Protein AF-A0A182X6Z0-F1 (afdb_monomer)

Radius of gyration: 34.06 Å; Cα contacts (8 Å, |Δi|>4): 76; chains: 1; bounding box: 66×94×78 Å

Nearest PDB structures (foldseek):
  7o9k-assembly1_4  TM=9.906E-01  e=2.496E-05  Homo sapiens
  5aj4-assembly1_B9  TM=9.992E-01  e=4.215E-05  Sus scrofa
  6ydw-assembly1_B9  TM=9.972E-01  e=5.131E-05  Sus scrofa
  7nhk-assembly1_8  TM=9.675E-01  e=8.582E-04  Enterococcus faecalis
  7unw-assembly1_8  TM=9.557E-01  e=9.163E-04  Pseudomonas aeruginosa PAO1

Sequence (136 aa):
MWGAMFTRLRSACTATTVSLARSSELVARLGPTSHFHSLTHPAKPSPLTNQCSRQALVSPGQLLPTPLPPLLNLMSGFKVKGRLKRRCKDCYFVMRQERLYVICKTHPRHKQMSMKKHDHNTWILTDATQGKARAW

Solvent-accessible surface area (backbone atoms only — not comparable to full-atom values): 10157 Å² total; per-residue (Å²): 1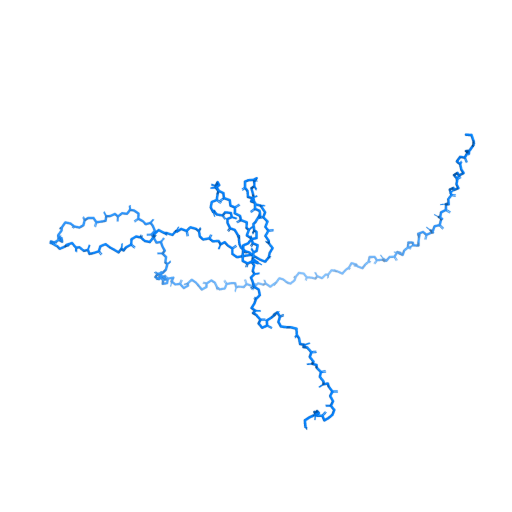42,83,83,87,84,82,81,85,83,84,82,87,79,84,83,82,82,80,86,77,80,90,80,87,77,88,77,78,88,77,77,81,83,74,79,76,78,79,78,80,67,83,77,72,83,63,96,77,68,84,74,87,66,97,67,88,79,81,69,94,81,70,94,61,89,73,82,75,75,82,84,77,79,82,70,76,64,67,46,75,32,84,75,84,75,71,90,50,89,75,35,44,82,46,77,52,94,94,38,49,31,34,48,33,86,91,46,54,87,60,23,29,31,47,62,78,79,57,70,80,81,68,62,73,82,86,77,82,87,89,56,100,63,71,98,120

Secondary structure (DSSP, 8-state):
-------------------PPP------------------------TT-----------TT--S---PPP-------PEEESS----STT-EEEEETTEEEEE-SS-GGG-EEEPPPPGGGG---------SS---

Mean predicted aligned error: 20.81 Å

Organism: Anopheles quadriannulatus (NCBI:txid34691)

pLDDT: mean 72.74, std 19.12, range [42.06, 98.5]

Structure (mmCIF, N/CA/C/O backbone):
data_AF-A0A182X6Z0-F1
#
_entry.id   AF-A0A182X6Z0-F1
#
loop_
_atom_site.group_PDB
_atom_site.id
_atom_site.type_symbol
_atom_site.label_atom_id
_atom_site.label_alt_id
_atom_site.label_comp_id
_atom_site.label_asym_id
_atom_site.label_entity_id
_atom_site.label_seq_id
_atom_site.pdbx_PDB_ins_code
_atom_site.Cartn_x
_atom_site.Cartn_y
_atom_site.Cartn_z
_atom_site.occupancy
_atom_site.B_iso_or_equiv
_atom_site.auth_seq_id
_atom_site.au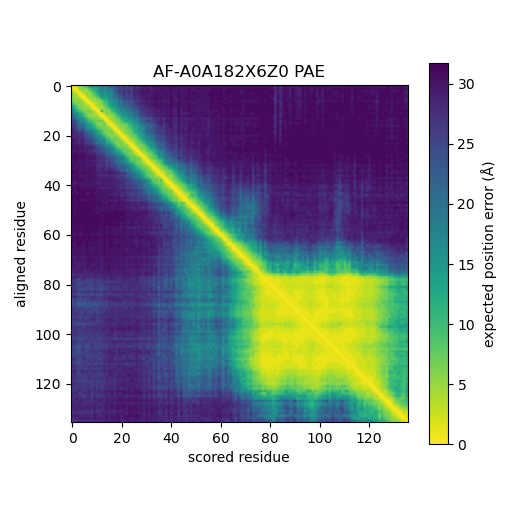th_comp_id
_atom_site.auth_asym_id
_atom_site.auth_atom_id
_atom_site.pdbx_PDB_model_num
ATOM 1 N N . MET A 1 1 ? -24.666 -49.988 -12.888 1.00 45.47 1 MET A N 1
ATOM 2 C CA . MET A 1 1 ? -24.238 -51.364 -13.224 1.00 45.47 1 MET A CA 1
ATOM 3 C C . MET A 1 1 ? -23.357 -51.237 -14.465 1.00 45.47 1 MET A C 1
ATOM 5 O O . MET A 1 1 ? -23.903 -50.816 -15.462 1.00 45.47 1 MET A O 1
ATOM 9 N N . TRP A 1 2 ? -22.035 -51.384 -14.524 1.00 45.16 2 TRP A N 1
ATOM 10 C CA . TRP A 1 2 ? -20.944 -51.936 -13.709 1.00 45.16 2 TRP A CA 1
ATOM 11 C C . TRP A 1 2 ? -19.753 -50.949 -13.836 1.00 45.16 2 TRP A C 1
ATOM 13 O O . TRP A 1 2 ? -19.669 -50.227 -14.819 1.00 45.16 2 TRP A O 1
ATOM 23 N N . GLY A 1 3 ? -18.899 -50.729 -12.842 1.00 42.06 3 GLY A N 1
ATOM 24 C CA . GLY A 1 3 ? -17.814 -51.637 -12.469 1.00 42.06 3 GLY A CA 1
ATOM 25 C C . GLY A 1 3 ? -16.487 -50.878 -12.605 1.00 42.06 3 GLY A C 1
ATOM 26 O O . GLY A 1 3 ? -15.949 -50.748 -13.698 1.00 42.06 3 GLY A O 1
ATOM 27 N N . ALA A 1 4 ? -16.010 -50.313 -11.494 1.00 53.06 4 ALA A N 1
ATOM 28 C CA . ALA A 1 4 ? -14.754 -49.579 -11.406 1.00 53.06 4 ALA A CA 1
ATOM 29 C C . ALA A 1 4 ? -13.559 -50.515 -11.651 1.00 53.06 4 ALA A C 1
ATOM 31 O O . ALA A 1 4 ? -13.319 -51.439 -10.875 1.00 53.06 4 ALA A O 1
ATOM 32 N N . MET A 1 5 ? -12.797 -50.255 -12.711 1.00 55.59 5 MET A N 1
ATOM 33 C CA . MET A 1 5 ? -11.521 -50.917 -12.970 1.00 55.59 5 MET A CA 1
ATOM 34 C C . MET A 1 5 ? -10.413 -50.121 -12.278 1.00 55.59 5 MET A C 1
ATOM 36 O O . MET A 1 5 ? -9.904 -49.129 -12.792 1.00 55.59 5 MET A O 1
ATOM 40 N N . PHE A 1 6 ? -10.081 -50.547 -11.060 1.00 51.16 6 PHE A N 1
ATOM 41 C CA . PHE A 1 6 ? -8.873 -50.139 -10.355 1.00 51.16 6 PHE A CA 1
ATOM 42 C C . PHE A 1 6 ? -7.677 -50.913 -10.914 1.00 51.16 6 PHE A C 1
ATOM 44 O O . PHE A 1 6 ? -7.492 -52.083 -10.584 1.00 51.16 6 PHE A O 1
ATOM 51 N N . THR A 1 7 ? -6.810 -50.255 -11.679 1.00 53.25 7 THR A N 1
ATOM 52 C CA . THR A 1 7 ? -5.476 -50.785 -11.995 1.00 53.25 7 THR A CA 1
ATOM 53 C C . THR A 1 7 ? -4.429 -50.029 -11.188 1.00 53.25 7 THR A C 1
ATOM 55 O O . THR A 1 7 ? -4.084 -48.881 -11.453 1.00 53.25 7 THR A O 1
ATOM 58 N N . ARG A 1 8 ? -3.945 -50.701 -10.139 1.00 52.75 8 ARG A N 1
ATOM 59 C CA . ARG A 1 8 ? -2.813 -50.280 -9.312 1.00 52.75 8 ARG A CA 1
ATOM 60 C C . ARG A 1 8 ? -1.527 -50.393 -10.128 1.00 52.75 8 ARG A C 1
ATOM 62 O O . ARG A 1 8 ? -1.040 -51.501 -10.336 1.00 52.75 8 ARG A O 1
ATOM 69 N N . LEU A 1 9 ? -0.941 -49.267 -10.521 1.00 52.50 9 LEU A N 1
ATOM 70 C CA . LEU A 1 9 ? 0.422 -49.250 -11.044 1.00 52.50 9 LEU A CA 1
ATOM 71 C C . LEU A 1 9 ? 1.401 -49.164 -9.863 1.00 52.50 9 LEU A C 1
ATOM 73 O O . LEU A 1 9 ? 1.580 -48.111 -9.252 1.00 52.50 9 LEU A O 1
ATOM 77 N N . ARG A 1 10 ? 1.991 -50.305 -9.491 1.00 50.31 10 ARG A N 1
ATOM 78 C CA . ARG A 1 10 ? 3.117 -50.366 -8.550 1.00 50.31 10 ARG A CA 1
ATOM 79 C C . ARG A 1 10 ? 4.377 -49.952 -9.307 1.00 50.31 10 ARG A C 1
ATOM 81 O O . ARG A 1 10 ? 4.882 -50.729 -10.107 1.00 50.31 10 ARG A O 1
ATOM 88 N N . SER A 1 11 ? 4.870 -48.742 -9.058 1.00 55.75 11 SER A N 1
ATOM 89 C CA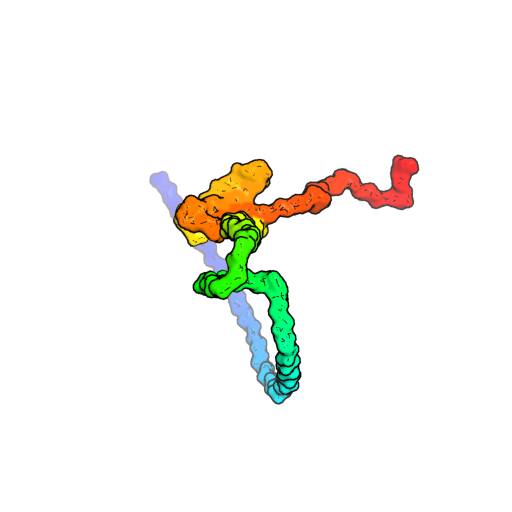 . SER A 1 11 ? 6.213 -48.345 -9.484 1.00 55.75 11 SER A CA 1
ATOM 90 C C . SER A 1 11 ? 7.208 -48.706 -8.383 1.00 55.75 11 SER A C 1
ATOM 92 O O . SER A 1 11 ? 7.140 -48.174 -7.275 1.00 55.75 11 SER A O 1
ATOM 94 N N . ALA A 1 12 ? 8.086 -49.661 -8.681 1.00 55.03 12 ALA A N 1
ATOM 95 C CA . ALA A 1 12 ? 9.243 -50.007 -7.872 1.00 55.03 12 ALA A CA 1
ATOM 96 C C . ALA A 1 12 ? 10.461 -49.307 -8.483 1.00 55.03 12 ALA A C 1
ATOM 98 O O . ALA A 1 12 ? 10.992 -49.750 -9.497 1.00 55.03 12 ALA A O 1
ATOM 99 N N . CYS A 1 13 ? 10.892 -48.205 -7.871 1.00 43.81 13 CYS A N 1
ATOM 100 C CA . CYS A 1 13 ? 12.181 -47.590 -8.167 1.00 43.81 13 CYS A CA 1
ATOM 101 C C . CYS A 1 13 ? 13.077 -47.764 -6.941 1.00 43.81 13 CYS A C 1
ATOM 103 O O . CYS A 1 13 ? 12.787 -47.284 -5.847 1.00 43.81 13 CYS A O 1
ATOM 105 N N . THR A 1 14 ? 14.136 -48.532 -7.147 1.00 55.78 14 THR A N 1
ATOM 106 C CA . THR A 1 14 ? 15.188 -48.877 -6.199 1.00 55.78 14 THR A CA 1
ATOM 107 C C . THR A 1 14 ? 15.915 -47.625 -5.711 1.00 55.78 14 THR A C 1
ATOM 109 O O . THR A 1 14 ? 16.439 -46.855 -6.514 1.00 55.78 14 THR A O 1
ATOM 112 N N . ALA A 1 15 ? 15.960 -47.428 -4.394 1.00 46.78 15 ALA A N 1
ATOM 113 C CA . ALA A 1 15 ? 16.760 -46.388 -3.763 1.00 46.78 15 ALA A CA 1
ATOM 114 C C . ALA A 1 15 ? 18.237 -46.809 -3.762 1.00 46.78 15 ALA A C 1
ATOM 116 O O . ALA A 1 15 ? 18.638 -47.692 -3.007 1.00 46.78 15 ALA A O 1
ATOM 117 N N . THR A 1 16 ? 19.050 -46.182 -4.610 1.00 47.97 16 THR A N 1
ATOM 118 C CA . THR A 1 16 ? 20.506 -46.335 -4.576 1.00 47.97 16 THR A CA 1
ATOM 119 C C . THR A 1 16 ? 21.052 -45.473 -3.441 1.00 47.97 16 THR A C 1
ATOM 121 O O . THR A 1 16 ? 21.122 -44.250 -3.544 1.00 47.97 16 THR A O 1
ATOM 124 N N . THR A 1 17 ? 21.405 -46.104 -2.324 1.00 49.75 17 THR A N 1
ATOM 125 C CA . THR A 1 17 ? 22.093 -45.458 -1.204 1.00 49.75 17 THR A CA 1
ATOM 126 C C . THR A 1 17 ? 23.548 -45.199 -1.588 1.00 49.75 17 THR A C 1
ATOM 128 O O . THR A 1 17 ? 24.345 -46.132 -1.671 1.00 49.75 17 THR A O 1
ATOM 131 N N . VAL A 1 18 ? 23.906 -43.938 -1.827 1.00 49.59 18 VAL A N 1
ATOM 132 C CA . VAL A 1 18 ? 25.307 -43.521 -1.953 1.00 49.59 18 VAL A CA 1
ATOM 133 C C . VAL A 1 18 ? 25.836 -43.229 -0.552 1.00 49.59 18 VAL A C 1
ATOM 135 O O . VAL A 1 18 ? 25.484 -42.226 0.067 1.00 49.59 18 VAL A O 1
ATOM 138 N N . SER A 1 19 ? 26.663 -44.137 -0.044 1.00 47.19 19 SER A N 1
ATOM 139 C CA . SER A 1 19 ? 27.427 -43.966 1.191 1.00 47.19 19 SER A CA 1
ATOM 140 C C . SER A 1 19 ? 28.589 -43.008 0.934 1.00 47.19 19 SER A C 1
ATOM 142 O O . SER A 1 19 ? 29.575 -43.397 0.312 1.00 47.19 19 SER A O 1
ATOM 144 N N . LEU A 1 20 ? 28.492 -41.764 1.411 1.00 45.50 20 LEU A N 1
ATOM 145 C CA . LEU A 1 20 ? 29.634 -40.850 1.458 1.00 45.50 20 LEU A CA 1
ATOM 146 C C . LEU A 1 20 ? 30.223 -40.859 2.871 1.00 45.50 20 LEU A C 1
ATOM 148 O O . LEU A 1 20 ? 29.555 -40.534 3.853 1.00 45.50 20 LEU A O 1
ATOM 152 N N . ALA A 1 21 ? 31.467 -41.323 2.953 1.00 49.25 21 ALA A N 1
ATOM 153 C CA . ALA A 1 21 ? 32.217 -41.516 4.180 1.00 49.25 21 ALA A CA 1
ATOM 154 C C . ALA A 1 21 ? 32.485 -40.197 4.928 1.00 49.25 21 ALA A C 1
ATOM 156 O O . ALA A 1 21 ? 32.675 -39.138 4.333 1.00 49.25 21 ALA A O 1
ATOM 157 N N . ARG A 1 22 ? 32.518 -40.310 6.263 1.00 46.50 22 ARG A N 1
ATOM 158 C CA . ARG A 1 22 ? 32.936 -39.279 7.222 1.00 46.50 22 ARG A CA 1
ATOM 159 C C . ARG A 1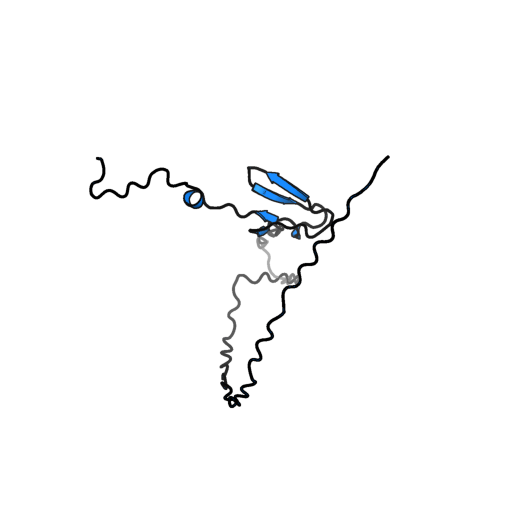 22 ? 34.396 -38.896 6.975 1.00 46.50 22 ARG A C 1
ATOM 161 O O . ARG A 1 22 ? 35.278 -39.708 7.233 1.00 46.50 22 ARG A O 1
ATOM 168 N N . SER A 1 23 ? 34.632 -37.639 6.619 1.00 46.84 23 SER A N 1
ATOM 169 C CA . SER A 1 23 ? 35.929 -36.988 6.811 1.00 46.84 23 SER A CA 1
ATOM 170 C C . SER A 1 23 ? 35.810 -36.042 8.001 1.00 46.84 23 SER A C 1
ATOM 172 O O . SER A 1 23 ? 35.121 -35.026 7.950 1.00 46.84 23 SER A O 1
ATOM 174 N N . SER A 1 24 ? 36.416 -36.438 9.117 1.00 49.84 24 SER A N 1
ATOM 175 C CA . SER A 1 24 ? 36.587 -35.617 10.310 1.00 49.84 24 SER A CA 1
ATOM 176 C C . SER A 1 24 ? 37.833 -34.751 10.140 1.00 49.84 24 SER A C 1
ATOM 178 O O . SER A 1 24 ? 38.941 -35.223 10.386 1.00 49.84 24 SER A O 1
ATOM 180 N N . GLU A 1 25 ? 37.660 -33.497 9.735 1.00 47.50 25 GLU A N 1
ATOM 181 C CA . GLU A 1 25 ? 38.740 -32.510 9.761 1.00 47.50 25 GLU A CA 1
ATOM 182 C C . GLU A 1 25 ? 38.632 -31.660 11.030 1.00 47.50 25 GLU A C 1
ATOM 184 O O . GLU A 1 25 ? 37.713 -30.860 11.220 1.00 47.50 25 GLU A O 1
ATOM 189 N N . LEU A 1 26 ? 39.590 -31.880 11.932 1.00 48.66 26 LEU A N 1
ATOM 190 C CA . LEU A 1 26 ? 39.877 -31.031 13.081 1.00 48.66 26 LEU A CA 1
ATOM 191 C C . LEU A 1 26 ? 40.498 -29.724 12.575 1.00 48.66 26 LEU A C 1
ATOM 193 O O . LEU A 1 26 ? 41.716 -29.611 12.462 1.00 48.66 26 LEU A O 1
ATOM 197 N N . VAL A 1 27 ? 39.669 -28.726 12.275 1.00 48.97 27 VAL A N 1
ATOM 198 C CA . VAL A 1 27 ? 40.162 -27.370 12.010 1.00 48.97 27 VAL A CA 1
ATOM 199 C C . VAL A 1 27 ? 40.270 -26.625 13.334 1.00 48.97 27 VAL A C 1
ATOM 201 O O . VAL A 1 27 ? 39.284 -26.349 14.021 1.00 48.97 27 VAL A O 1
ATOM 204 N N . ALA A 1 28 ? 41.520 -26.354 13.700 1.00 45.69 28 ALA A N 1
ATOM 205 C CA . ALA A 1 28 ? 41.923 -25.636 14.890 1.00 45.69 28 ALA A CA 1
ATOM 206 C C . ALA A 1 28 ? 41.195 -24.290 15.029 1.00 45.69 28 ALA A C 1
ATOM 208 O O . ALA A 1 28 ? 41.076 -23.499 14.092 1.00 45.69 28 ALA A O 1
ATOM 209 N N . ARG A 1 29 ? 40.739 -24.029 16.256 1.00 52.12 29 ARG A N 1
ATOM 210 C CA . ARG A 1 29 ? 40.196 -22.746 16.695 1.00 52.12 29 ARG A CA 1
ATOM 211 C C . ARG A 1 29 ? 41.308 -21.698 16.638 1.00 52.12 29 ARG A C 1
ATOM 213 O O . ARG A 1 29 ? 42.161 -21.666 17.518 1.00 52.12 29 ARG A O 1
ATOM 220 N N . LEU A 1 30 ? 41.259 -20.814 15.651 1.00 53.62 30 LEU A N 1
ATOM 221 C CA . LEU A 1 30 ? 41.962 -19.535 15.686 1.00 53.62 30 LEU A CA 1
ATOM 222 C C . LEU A 1 30 ? 40.898 -18.441 15.737 1.00 53.62 30 LEU A C 1
ATOM 224 O O . LEU A 1 30 ? 40.250 -18.121 14.744 1.00 53.62 30 LEU A O 1
ATOM 228 N N . GLY A 1 31 ? 40.639 -17.948 16.947 1.00 51.38 31 GLY A N 1
ATOM 229 C CA . GLY A 1 31 ? 39.734 -16.827 17.159 1.00 51.38 31 GLY A CA 1
ATOM 230 C C . GLY A 1 31 ? 40.360 -15.533 16.639 1.00 51.38 31 GLY A C 1
ATOM 231 O O . GLY A 1 31 ? 41.535 -15.287 16.908 1.00 51.38 31 GLY A O 1
ATOM 232 N N . PRO A 1 32 ? 39.609 -14.662 15.951 1.00 56.03 32 PRO A N 1
ATOM 233 C CA . PRO A 1 32 ? 40.013 -13.278 15.832 1.00 56.03 32 PRO A CA 1
ATOM 234 C C . PRO A 1 32 ? 39.706 -12.597 17.168 1.00 56.03 32 PRO A C 1
ATOM 236 O O . PRO A 1 32 ? 38.546 -12.384 17.526 1.00 56.03 32 PRO A O 1
ATOM 239 N N . THR A 1 33 ? 40.744 -12.235 17.920 1.00 57.56 33 THR A N 1
ATOM 240 C CA . THR A 1 33 ? 40.644 -11.200 18.952 1.00 57.56 33 THR A CA 1
ATOM 241 C C . THR A 1 33 ? 40.354 -9.876 18.247 1.00 57.56 33 THR A C 1
ATOM 243 O O . THR A 1 33 ? 41.252 -9.083 17.976 1.00 57.56 33 THR A O 1
ATOM 246 N N . SER A 1 34 ? 39.092 -9.651 17.885 1.00 58.91 34 SER A N 1
ATOM 247 C CA . SER A 1 34 ? 38.618 -8.350 17.431 1.00 58.91 34 SER A CA 1
ATOM 248 C C . SER A 1 34 ? 38.599 -7.431 18.649 1.00 58.91 34 SER A C 1
ATOM 250 O O . SER A 1 34 ? 37.659 -7.420 19.442 1.00 58.91 34 SER A O 1
ATOM 252 N N . HIS A 1 35 ? 39.706 -6.718 18.849 1.00 58.09 35 HIS A N 1
ATOM 253 C CA . HIS A 1 35 ? 39.755 -5.547 19.709 1.00 58.09 35 HIS A CA 1
ATOM 254 C C . HIS A 1 35 ? 38.841 -4.483 19.102 1.00 58.09 35 HIS A C 1
ATOM 256 O O . HIS A 1 35 ? 39.227 -3.717 18.220 1.00 58.09 35 HIS A O 1
ATOM 262 N N . PHE A 1 36 ? 37.594 -4.458 19.563 1.00 61.62 36 PHE A N 1
ATOM 263 C CA . PHE A 1 36 ? 36.717 -3.318 19.368 1.00 61.62 36 PHE A CA 1
ATOM 264 C C . PHE A 1 36 ? 37.289 -2.154 20.180 1.00 61.62 36 PHE A C 1
ATOM 266 O O . PHE A 1 36 ? 37.094 -2.072 21.391 1.00 61.62 36 PHE A O 1
ATOM 273 N N . HIS A 1 37 ? 38.010 -1.246 19.526 1.00 62.16 37 HIS A N 1
ATOM 274 C CA . HIS A 1 37 ? 38.269 0.063 20.109 1.00 62.16 37 HIS A CA 1
ATOM 275 C C . HIS A 1 37 ? 36.941 0.826 20.142 1.00 62.16 37 HIS A C 1
ATOM 277 O O . HIS A 1 37 ? 36.491 1.375 19.137 1.00 62.16 37 HIS A O 1
ATOM 283 N N . SER A 1 38 ? 36.291 0.828 21.306 1.00 57.59 38 SER A N 1
ATOM 284 C CA . SER A 1 38 ? 35.174 1.720 21.608 1.00 57.59 38 SER A CA 1
ATOM 285 C C . SER A 1 38 ? 35.686 3.156 21.615 1.00 57.59 38 SER A C 1
ATOM 287 O O . SER A 1 38 ? 36.121 3.673 22.640 1.00 57.59 38 SER A O 1
ATOM 289 N N . LEU A 1 39 ? 35.645 3.811 20.458 1.00 63.88 39 LEU A N 1
ATOM 290 C CA . LEU A 1 39 ? 35.756 5.260 20.367 1.00 63.88 39 LEU A CA 1
ATOM 291 C C . LEU A 1 39 ? 34.467 5.859 20.938 1.00 63.88 39 LEU A C 1
ATOM 293 O O . LEU A 1 39 ? 33.509 6.147 20.222 1.00 63.88 39 LEU A O 1
ATOM 297 N N . THR A 1 40 ? 34.426 6.021 22.258 1.00 58.78 40 THR A N 1
ATOM 298 C CA . THR A 1 40 ? 33.474 6.901 22.933 1.00 58.78 40 THR A CA 1
ATOM 299 C C . THR A 1 40 ? 33.800 8.335 22.538 1.00 58.78 40 THR A C 1
ATOM 301 O O . THR A 1 40 ? 34.517 9.048 23.235 1.00 58.78 40 THR A O 1
ATOM 304 N N . HIS A 1 41 ? 33.293 8.763 21.386 1.00 60.56 41 HIS A N 1
ATOM 305 C CA . HIS A 1 41 ? 33.194 10.182 21.091 1.00 60.56 41 HIS A CA 1
ATOM 306 C C . HIS A 1 41 ? 32.136 10.787 22.026 1.00 60.56 41 HIS A C 1
ATOM 308 O O . HIS A 1 41 ? 31.043 10.221 22.133 1.00 60.56 41 HIS A O 1
ATOM 314 N N . PRO A 1 42 ? 32.401 11.931 22.684 1.00 54.88 42 PRO A N 1
ATOM 315 C CA . PRO A 1 42 ? 31.346 12.685 23.340 1.00 54.88 42 PRO A CA 1
ATOM 316 C C . PRO A 1 42 ? 30.318 13.064 22.273 1.00 54.88 42 PRO A C 1
ATOM 318 O O . PRO A 1 42 ? 30.614 13.791 21.321 1.00 54.88 42 PRO A O 1
ATOM 321 N N . ALA A 1 43 ? 29.115 12.509 22.399 1.00 53.69 43 ALA A N 1
ATOM 322 C CA . ALA A 1 43 ? 28.004 12.825 21.526 1.00 53.69 43 ALA A CA 1
ATOM 323 C C . ALA A 1 43 ? 27.706 14.324 21.650 1.00 53.69 43 ALA A C 1
ATOM 325 O O . ALA A 1 43 ? 27.176 14.784 22.660 1.00 53.69 43 ALA A O 1
ATOM 326 N N . LYS A 1 44 ? 28.045 15.098 20.615 1.00 56.66 44 LYS A N 1
ATOM 327 C CA . LYS A 1 44 ? 27.470 16.432 20.439 1.00 56.66 44 LYS A CA 1
ATOM 328 C C . LYS A 1 44 ? 25.951 16.240 20.343 1.00 56.66 44 LYS A C 1
ATOM 330 O O . LYS A 1 44 ? 25.522 15.428 19.516 1.00 56.66 44 LYS A O 1
ATOM 335 N N . PRO A 1 45 ? 25.128 16.919 21.159 1.00 52.44 45 PRO A N 1
ATOM 336 C CA . PRO A 1 45 ? 23.686 16.815 21.021 1.00 52.44 45 PRO A CA 1
ATOM 337 C C . PRO A 1 45 ? 23.302 17.325 19.629 1.00 52.44 45 PRO A C 1
ATOM 339 O O . PRO A 1 45 ? 23.475 18.496 19.300 1.00 52.44 45 PRO A O 1
ATOM 342 N N . SER A 1 46 ? 22.834 16.406 18.786 1.00 61.28 46 SER A N 1
ATOM 343 C CA . SER A 1 46 ? 22.231 16.738 17.500 1.00 61.28 46 SER A CA 1
ATOM 344 C C . SER A 1 46 ? 21.011 17.638 17.746 1.00 61.28 46 SER A C 1
ATOM 346 O O . SER A 1 46 ? 20.190 17.296 18.604 1.00 61.28 46 SER A O 1
ATOM 348 N N . PRO A 1 47 ? 20.832 18.741 16.994 1.00 57.94 47 PRO A N 1
ATOM 349 C CA . PRO A 1 47 ? 19.704 19.662 17.168 1.00 57.94 47 PRO A CA 1
ATOM 350 C C . PRO A 1 47 ? 18.340 19.061 16.774 1.00 57.94 47 PRO A C 1
ATOM 352 O O . PRO A 1 47 ? 17.335 19.762 16.779 1.00 57.94 47 PRO A O 1
ATOM 355 N N . LEU A 1 48 ? 18.277 17.767 16.436 1.00 59.22 48 LEU A N 1
ATOM 356 C CA . LEU A 1 48 ? 17.055 17.069 16.024 1.00 59.22 48 LEU A CA 1
ATOM 357 C C . LEU A 1 48 ? 16.502 16.100 17.080 1.00 59.22 48 LEU A C 1
ATOM 359 O O . LEU A 1 48 ? 15.585 15.330 16.786 1.00 59.22 48 LEU A O 1
ATOM 363 N N . THR A 1 49 ? 17.023 16.113 18.311 1.00 54.25 49 THR A N 1
ATOM 364 C CA . THR A 1 49 ? 16.386 15.360 19.396 1.00 54.25 49 THR A CA 1
ATOM 365 C C . THR A 1 49 ? 15.126 16.093 19.866 1.00 54.25 49 THR A C 1
ATOM 367 O O . THR A 1 49 ? 15.183 17.134 20.513 1.00 54.25 49 THR A O 1
ATOM 370 N N . ASN A 1 50 ? 13.963 15.550 19.491 1.00 63.06 50 ASN A N 1
ATOM 371 C CA . ASN A 1 50 ? 12.657 15.909 20.039 1.00 63.06 50 ASN A CA 1
ATOM 372 C C . ASN A 1 50 ? 12.642 15.592 21.542 1.00 63.06 50 ASN A C 1
ATOM 374 O O . ASN A 1 50 ? 12.171 14.536 21.968 1.00 63.06 50 ASN A O 1
ATOM 378 N N . GLN A 1 51 ? 13.164 16.507 22.355 1.00 57.38 51 GLN A N 1
ATOM 379 C CA . GLN A 1 51 ? 12.952 16.490 23.792 1.00 57.38 51 GLN A CA 1
ATOM 380 C C . GLN A 1 51 ? 11.523 16.953 24.061 1.00 57.38 51 GLN A C 1
ATOM 382 O O . GLN A 1 51 ? 11.240 18.130 24.261 1.00 57.38 51 GLN A O 1
ATOM 387 N N . CYS A 1 52 ? 10.595 15.998 24.082 1.00 52.59 52 CYS A N 1
ATOM 388 C CA . CYS A 1 52 ? 9.363 16.170 24.835 1.00 52.59 52 CYS A CA 1
ATOM 389 C C . CYS 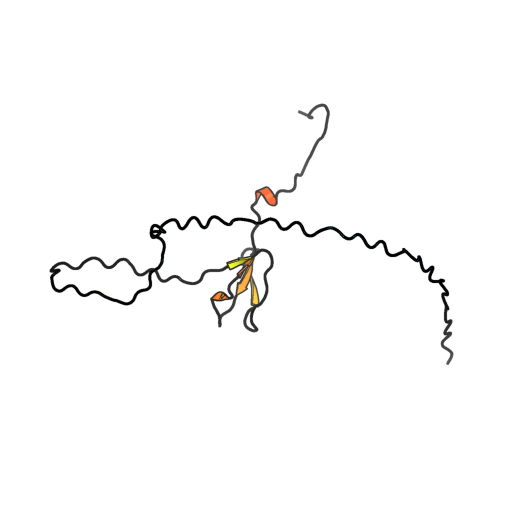A 1 52 ? 9.727 16.101 26.325 1.00 52.59 52 CYS A C 1
ATOM 391 O O . CYS A 1 52 ? 9.622 15.049 26.949 1.00 52.59 52 CYS A O 1
ATOM 393 N N . SER A 1 53 ? 10.213 17.212 26.878 1.00 60.44 53 SER A N 1
ATOM 394 C CA . SER A 1 53 ? 10.313 17.405 28.320 1.00 60.44 53 SER A CA 1
ATOM 395 C C . SER A 1 53 ? 9.266 18.436 28.715 1.00 60.44 53 SER A C 1
ATOM 397 O O . SER A 1 53 ? 9.365 19.613 28.375 1.00 60.44 53 SER A O 1
ATOM 399 N N . ARG A 1 54 ? 8.200 17.981 29.381 1.00 58.38 54 ARG A N 1
ATOM 400 C CA . ARG A 1 54 ? 7.217 18.865 30.013 1.00 58.38 54 ARG A CA 1
ATOM 401 C C . ARG A 1 54 ? 7.835 19.464 31.272 1.00 58.38 54 ARG A C 1
ATOM 403 O O . ARG A 1 54 ? 7.522 19.022 32.369 1.00 58.38 54 ARG A O 1
ATOM 410 N N . GLN A 1 55 ? 8.700 20.456 31.125 1.00 57.41 55 GLN A N 1
ATOM 411 C CA . GLN A 1 55 ? 9.040 21.353 32.224 1.00 57.41 55 GLN A CA 1
ATOM 412 C C . GLN A 1 55 ? 9.063 22.776 31.679 1.00 57.41 55 GLN A C 1
ATOM 414 O O . GLN A 1 55 ? 10.038 23.228 31.088 1.00 57.41 55 GLN A O 1
ATOM 419 N N . ALA A 1 56 ? 7.928 23.459 31.834 1.00 56.66 56 ALA A N 1
ATOM 420 C CA . ALA A 1 56 ? 7.858 24.898 31.670 1.00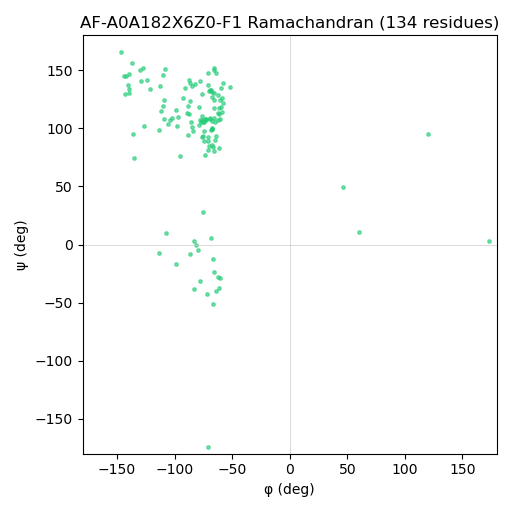 56.66 56 ALA A CA 1
ATOM 421 C C . ALA A 1 56 ? 8.659 25.525 32.818 1.00 56.66 56 ALA A C 1
ATOM 423 O O . ALA A 1 56 ? 8.179 25.602 33.948 1.00 56.66 56 ALA A O 1
ATOM 424 N N . LEU A 1 57 ? 9.903 25.919 32.545 1.00 57.19 57 LEU A N 1
ATOM 425 C CA . LEU A 1 57 ? 10.682 26.735 33.465 1.00 57.19 57 LEU A CA 1
ATOM 426 C C . LEU A 1 57 ? 10.129 28.163 33.386 1.00 57.19 57 LEU A C 1
ATOM 428 O O . LEU A 1 57 ? 10.496 28.939 32.506 1.00 57.19 57 LEU A O 1
ATOM 432 N N . VAL A 1 58 ? 9.192 28.494 34.273 1.00 58.44 58 VAL A N 1
ATOM 433 C CA . VAL A 1 58 ? 8.721 29.872 34.442 1.00 58.44 58 VAL A CA 1
ATOM 434 C C . VAL A 1 58 ? 9.822 30.627 35.183 1.00 58.44 58 VAL A C 1
ATOM 436 O O . VAL A 1 58 ? 9.959 30.504 36.396 1.00 58.44 58 VAL A O 1
ATOM 439 N N . SER A 1 59 ? 10.655 31.358 34.442 1.00 64.19 59 SER A N 1
ATOM 440 C CA . SER A 1 59 ? 11.606 32.307 35.021 1.00 64.19 59 SER A CA 1
ATOM 441 C C . SER A 1 59 ? 10.851 33.595 35.385 1.00 64.19 59 SER A C 1
ATOM 443 O O . SER A 1 59 ? 10.271 34.222 34.493 1.00 64.19 59 SER A O 1
ATOM 445 N N . PRO A 1 60 ? 10.802 33.999 36.667 1.00 57.88 60 PRO A N 1
ATOM 446 C CA . PRO A 1 60 ? 10.145 35.233 37.070 1.00 57.88 60 PRO A CA 1
ATOM 447 C C . PRO A 1 60 ? 11.052 36.419 36.713 1.00 57.88 60 PRO A C 1
ATOM 449 O O . PRO A 1 60 ? 11.942 36.780 37.476 1.00 57.88 60 PRO A O 1
ATOM 452 N N . GLY A 1 61 ? 10.867 37.002 35.526 1.00 62.84 61 GLY A N 1
ATOM 453 C CA . GLY A 1 61 ? 11.627 38.195 35.124 1.00 62.84 61 GLY A CA 1
ATOM 454 C C . GLY A 1 61 ? 11.463 38.690 33.684 1.00 62.84 61 GLY A C 1
ATOM 455 O O . GLY A 1 61 ? 12.128 39.646 33.302 1.00 62.84 61 GLY A O 1
ATOM 456 N N . GLN A 1 62 ? 10.611 38.077 32.861 1.00 61.94 62 GLN A N 1
ATOM 457 C CA . GLN A 1 62 ? 10.425 38.483 31.463 1.00 61.94 62 GLN A CA 1
ATOM 458 C C . GLN A 1 62 ? 9.128 39.298 31.318 1.00 61.94 62 GLN A C 1
ATOM 460 O O . GLN A 1 62 ? 8.034 38.753 31.420 1.00 61.94 62 GLN A O 1
ATOM 465 N N . LEU A 1 63 ? 9.259 40.611 31.090 1.00 65.31 63 LEU A N 1
ATOM 466 C CA . LEU A 1 63 ? 8.148 41.559 30.877 1.00 65.31 63 LEU A CA 1
ATOM 467 C C . LEU A 1 63 ? 7.628 41.587 29.425 1.00 65.31 63 LEU A C 1
ATOM 469 O O . LEU A 1 63 ? 6.747 42.380 29.101 1.00 65.31 63 LEU A O 1
ATOM 473 N N . LEU A 1 64 ? 8.160 40.739 28.540 1.00 71.12 64 LEU A N 1
ATOM 474 C CA . LEU A 1 64 ? 7.744 40.648 27.140 1.00 71.12 64 LEU A CA 1
ATOM 475 C C . LEU A 1 64 ? 7.262 39.225 26.820 1.00 71.12 64 LEU A C 1
ATOM 477 O O . LEU A 1 64 ? 7.954 38.262 27.166 1.00 71.12 64 LEU A O 1
ATOM 481 N N . PRO A 1 65 ? 6.114 39.060 26.133 1.00 65.38 65 PRO A N 1
ATOM 482 C CA . PRO A 1 65 ? 5.671 37.754 25.666 1.00 65.38 65 PRO A CA 1
ATOM 483 C C . PRO A 1 65 ? 6.696 37.197 24.673 1.00 65.38 65 PRO A C 1
ATOM 485 O O . PRO A 1 65 ? 6.811 37.672 23.545 1.00 65.38 65 PRO A O 1
ATOM 488 N N . THR A 1 66 ? 7.463 36.190 25.087 1.00 72.81 66 THR A N 1
ATOM 489 C CA . THR A 1 66 ? 8.305 35.437 24.152 1.00 72.81 66 THR A CA 1
ATOM 490 C C . THR A 1 66 ? 7.373 34.683 23.196 1.00 72.81 66 THR A C 1
ATOM 492 O O . THR A 1 66 ? 6.507 33.947 23.680 1.00 72.81 66 THR A O 1
ATOM 495 N N . PRO A 1 67 ? 7.494 34.843 21.865 1.00 72.19 67 PRO A N 1
ATOM 496 C CA . PRO A 1 67 ? 6.658 34.108 20.927 1.00 72.19 67 PRO A CA 1
ATOM 497 C C . PRO A 1 67 ? 6.930 32.610 21.088 1.00 72.19 67 PRO A C 1
ATOM 499 O O . PRO A 1 67 ? 8.032 32.129 20.819 1.00 72.19 67 PRO A O 1
ATOM 502 N N . LEU A 1 68 ? 5.927 31.875 21.574 1.00 73.94 68 LEU A N 1
ATOM 503 C CA . LEU A 1 68 ? 6.007 30.427 21.708 1.00 73.94 68 LEU A CA 1
ATOM 504 C C . LEU A 1 68 ? 6.189 29.830 20.301 1.00 73.94 68 LEU A C 1
ATOM 506 O O . LEU A 1 68 ? 5.401 30.161 19.407 1.00 73.94 68 LEU A O 1
ATOM 510 N N . PRO A 1 69 ? 7.189 28.960 20.069 1.00 75.12 69 PRO A N 1
ATOM 511 C CA . PRO A 1 69 ? 7.317 28.289 18.784 1.00 75.12 69 PRO A CA 1
ATOM 512 C C . PRO A 1 69 ? 6.027 27.507 18.492 1.00 75.12 69 PRO A C 1
ATOM 514 O O . PRO A 1 69 ? 5.468 26.891 19.408 1.00 75.12 69 PRO A O 1
ATOM 517 N N . PRO A 1 70 ? 5.528 27.522 17.241 1.00 78.06 70 PRO A N 1
ATOM 518 C CA . PRO A 1 70 ? 4.302 26.818 16.896 1.00 78.06 70 PRO A CA 1
ATOM 519 C C . PRO A 1 70 ? 4.464 25.336 17.236 1.00 78.06 70 PRO A C 1
ATOM 521 O O . PRO A 1 70 ? 5.376 24.670 16.742 1.00 78.06 70 PRO A O 1
ATOM 524 N N . LEU A 1 71 ? 3.582 24.810 18.090 1.00 79.50 71 LEU A N 1
ATOM 525 C CA . LEU A 1 71 ? 3.584 23.385 18.395 1.00 79.50 71 LEU A CA 1
ATOM 526 C C . LEU A 1 71 ? 3.170 22.605 17.146 1.00 79.50 71 LEU A C 1
ATOM 528 O O . LEU A 1 71 ? 2.001 22.574 16.760 1.00 79.50 71 LEU A O 1
ATOM 532 N N . LEU A 1 72 ? 4.146 21.958 16.512 1.00 76.94 72 LEU A N 1
ATOM 533 C CA . LEU A 1 72 ? 3.902 21.072 15.384 1.00 76.94 72 LEU A CA 1
ATOM 534 C C . LEU A 1 72 ? 3.249 19.782 15.887 1.00 76.94 72 LEU A C 1
ATOM 536 O O . LEU A 1 72 ? 3.893 18.925 16.493 1.00 76.94 72 LEU A O 1
ATOM 540 N N . ASN A 1 73 ? 1.961 19.617 15.595 1.00 74.06 73 ASN A N 1
ATOM 541 C CA . ASN A 1 73 ? 1.291 18.334 15.756 1.00 74.06 73 ASN A CA 1
ATOM 542 C C . ASN A 1 73 ? 1.863 17.341 14.736 1.00 74.06 73 ASN A C 1
ATOM 544 O O . ASN A 1 73 ? 1.476 17.349 13.566 1.00 74.06 73 ASN A O 1
ATOM 548 N N . LEU A 1 74 ? 2.770 16.462 15.174 1.00 71.94 74 LEU A N 1
ATOM 549 C CA . LEU A 1 74 ? 3.241 15.336 14.365 1.00 71.94 74 LEU A CA 1
ATOM 550 C C . LEU A 1 74 ? 2.093 14.334 14.164 1.00 71.94 74 LEU A C 1
ATOM 552 O O . LEU A 1 74 ? 1.933 13.351 14.888 1.00 71.94 74 LEU A O 1
ATOM 556 N N . MET A 1 75 ? 1.272 14.586 13.150 1.00 71.75 75 MET A N 1
ATOM 557 C CA . MET A 1 75 ? 0.308 13.618 12.648 1.00 71.75 75 MET A CA 1
ATOM 558 C C . MET A 1 75 ? 1.064 12.435 12.039 1.00 71.75 75 MET A C 1
ATOM 560 O O . MET A 1 75 ? 1.962 12.599 11.212 1.00 71.75 75 MET A O 1
ATOM 564 N N . SER A 1 76 ? 0.697 11.211 12.420 1.00 77.06 76 SER A N 1
ATOM 565 C CA . SER A 1 76 ? 1.291 10.018 11.818 1.00 77.06 76 SER A CA 1
ATOM 566 C C . SER A 1 76 ? 0.838 9.884 10.358 1.00 77.06 76 SER A C 1
ATOM 568 O O . SER A 1 76 ? -0.322 9.550 10.090 1.00 77.06 76 SER A O 1
ATOM 570 N N . GLY A 1 77 ? 1.753 10.136 9.421 1.00 88.31 77 GLY A N 1
ATOM 571 C CA . GLY A 1 77 ? 1.547 9.918 7.990 1.00 88.31 77 GLY A CA 1
ATOM 572 C C . GLY A 1 77 ? 1.513 8.436 7.592 1.00 88.31 77 GLY A C 1
ATOM 573 O O . GLY A 1 77 ? 1.547 7.527 8.425 1.00 88.31 77 GLY A O 1
ATOM 574 N N . PHE A 1 78 ? 1.455 8.175 6.286 1.00 94.75 78 PHE A N 1
ATOM 575 C CA . PHE A 1 78 ? 1.527 6.817 5.742 1.00 94.75 78 PHE A CA 1
ATOM 576 C C . PHE A 1 78 ? 2.971 6.299 5.728 1.00 94.75 78 PHE A C 1
ATOM 578 O O . PHE A 1 78 ? 3.893 7.017 5.350 1.00 94.75 78 PHE A O 1
ATOM 585 N N . LYS A 1 79 ? 3.174 5.014 6.046 1.00 96.06 79 LYS A N 1
ATOM 586 C CA . LYS A 1 79 ? 4.468 4.347 5.830 1.00 96.06 79 LYS A CA 1
ATOM 587 C C . LYS A 1 79 ? 4.542 3.745 4.426 1.00 96.06 79 LYS A C 1
ATOM 589 O O . LYS A 1 79 ? 3.763 2.845 4.111 1.00 96.06 79 LYS A O 1
ATOM 594 N N . VAL A 1 80 ? 5.496 4.190 3.606 1.00 97.00 80 VAL A N 1
ATOM 595 C CA . VAL A 1 80 ? 5.749 3.589 2.284 1.00 97.00 80 VAL A CA 1
ATOM 596 C C . VAL A 1 80 ? 6.348 2.189 2.451 1.00 97.00 80 VAL A C 1
ATOM 598 O O . VAL A 1 80 ? 7.261 1.987 3.257 1.00 97.00 80 VAL A O 1
ATOM 601 N N . LYS A 1 81 ? 5.822 1.206 1.717 1.00 97.12 81 LYS A N 1
ATOM 602 C CA . LYS A 1 81 ? 6.279 -0.190 1.721 1.00 97.12 81 LYS A CA 1
ATOM 603 C C . LYS A 1 81 ? 6.183 -0.790 0.318 1.00 97.12 81 LYS A C 1
ATOM 605 O O . LYS A 1 81 ? 5.245 -0.498 -0.410 1.00 97.12 81 LYS A O 1
ATOM 610 N N . GLY A 1 82 ? 7.119 -1.673 -0.037 1.00 96.31 82 GLY A N 1
ATOM 611 C CA . GLY A 1 82 ? 7.044 -2.431 -1.294 1.00 96.31 82 GLY A CA 1
ATOM 612 C C . GLY A 1 82 ? 5.868 -3.412 -1.302 1.00 96.31 82 GLY A C 1
ATOM 613 O O . GLY A 1 82 ? 5.028 -3.369 -2.191 1.00 96.31 82 GLY A O 1
ATOM 614 N N . ARG A 1 83 ? 5.754 -4.238 -0.252 1.00 96.25 83 ARG A N 1
ATOM 615 C CA . ARG A 1 83 ? 4.626 -5.158 -0.051 1.00 96.25 83 ARG A CA 1
ATOM 616 C C . ARG A 1 83 ? 3.754 -4.693 1.106 1.00 96.25 83 ARG A C 1
ATOM 618 O O . ARG A 1 83 ? 4.237 -4.517 2.227 1.00 96.25 83 ARG A O 1
ATOM 625 N N . LEU A 1 84 ? 2.467 -4.518 0.834 1.00 97.69 84 LEU A N 1
ATOM 626 C CA . LEU A 1 84 ? 1.485 -4.121 1.834 1.00 97.69 84 LEU A CA 1
ATOM 627 C C . LEU A 1 84 ? 0.910 -5.338 2.554 1.00 97.69 84 LEU A C 1
ATOM 629 O O . LEU A 1 84 ? 0.659 -6.374 1.942 1.00 97.69 84 LEU A O 1
ATOM 633 N N . LYS A 1 85 ? 0.685 -5.202 3.863 1.00 97.62 85 LYS A N 1
ATOM 634 C CA . LYS A 1 85 ? 0.017 -6.220 4.678 1.00 97.62 85 LYS A CA 1
ATOM 635 C C . LYS A 1 85 ? -0.894 -5.591 5.723 1.00 97.62 85 LYS A C 1
ATOM 637 O O . LYS A 1 85 ? -0.574 -4.545 6.303 1.00 97.62 85 LYS A O 1
ATOM 642 N N . ARG A 1 86 ? -2.012 -6.261 6.000 1.00 97.75 86 ARG A N 1
ATOM 643 C CA . ARG A 1 86 ? -2.888 -5.935 7.129 1.00 97.75 86 ARG A CA 1
ATOM 644 C C . ARG A 1 86 ? -2.158 -6.306 8.423 1.00 97.75 86 ARG A C 1
ATOM 646 O O . ARG A 1 86 ? -1.576 -7.380 8.515 1.00 97.75 86 ARG A O 1
ATOM 653 N N . ARG A 1 87 ? -2.148 -5.399 9.403 1.00 97.56 87 ARG A N 1
ATOM 654 C CA . ARG A 1 87 ? -1.607 -5.667 10.755 1.00 97.56 87 ARG A CA 1
ATOM 655 C C . ARG A 1 87 ? -2.698 -6.017 11.763 1.00 97.56 87 ARG A C 1
ATOM 657 O O . ARG A 1 87 ? -2.401 -6.493 12.845 1.00 97.56 87 ARG A O 1
ATOM 664 N N . CYS A 1 88 ? -3.940 -5.708 11.410 1.00 97.94 88 CYS A N 1
A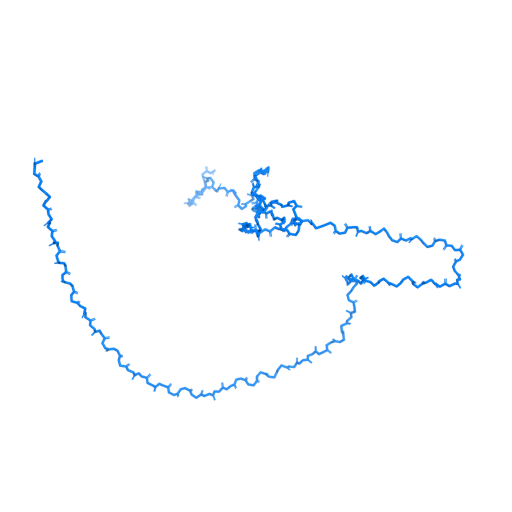TOM 665 C CA . CYS A 1 88 ? -5.102 -5.741 12.275 1.00 97.94 88 CYS A CA 1
ATOM 666 C C . CYS A 1 88 ? -6.346 -6.140 11.477 1.00 97.94 88 CYS A C 1
ATOM 668 O O . CYS A 1 88 ? -6.344 -6.061 10.245 1.00 97.94 88 CYS A O 1
ATOM 670 N N . LYS A 1 89 ? -7.423 -6.495 12.182 1.00 98.12 89 LYS A N 1
ATOM 671 C CA . LYS A 1 89 ? -8.718 -6.835 11.577 1.00 98.12 89 LYS A CA 1
ATOM 672 C C . LYS A 1 89 ? -9.366 -5.655 10.837 1.00 98.12 89 LYS A C 1
ATOM 674 O O . LYS A 1 89 ? -9.802 -5.821 9.706 1.00 98.12 89 LYS A O 1
ATOM 679 N N . ASP A 1 90 ? -9.288 -4.447 11.394 1.00 98.06 90 ASP A N 1
ATOM 680 C CA . ASP A 1 90 ? -9.908 -3.238 10.813 1.00 98.06 90 ASP A CA 1
ATOM 681 C C . ASP A 1 90 ? -9.095 -2.628 9.662 1.00 98.06 90 ASP A C 1
ATOM 683 O O . ASP A 1 90 ? -9.466 -1.610 9.085 1.00 98.06 90 ASP A O 1
ATOM 687 N N . CYS A 1 91 ? -7.918 -3.182 9.383 1.00 98.38 91 CYS A N 1
ATOM 688 C CA . CYS A 1 91 ? -7.046 -2.722 8.320 1.00 98.38 91 CYS A CA 1
ATOM 689 C C . CYS A 1 91 ? -7.628 -3.217 6.989 1.00 98.38 91 CYS A C 1
ATOM 691 O O . CYS A 1 91 ? -7.874 -4.412 6.871 1.00 98.38 91 CYS A O 1
ATOM 693 N N . TYR A 1 92 ? -7.798 -2.362 5.982 1.00 98.44 92 TYR A N 1
ATOM 694 C CA . TYR A 1 92 ? -8.340 -2.760 4.675 1.00 98.44 92 TYR A CA 1
ATOM 695 C C . TYR A 1 92 ? -7.564 -2.131 3.516 1.00 98.44 92 TYR A C 1
ATOM 697 O O . TYR A 1 92 ? -6.882 -1.117 3.691 1.00 98.44 92 TYR A O 1
ATOM 705 N N . PHE A 1 93 ? -7.632 -2.776 2.351 1.00 98.38 93 PHE A N 1
ATOM 706 C CA . PHE A 1 93 ? -6.973 -2.320 1.130 1.00 98.38 93 PHE A CA 1
ATOM 707 C C . PHE A 1 93 ? -7.857 -1.333 0.372 1.00 98.38 93 PHE A C 1
ATOM 709 O O . PHE A 1 93 ? -9.063 -1.540 0.266 1.00 98.38 93 PHE A O 1
ATOM 716 N N . VAL A 1 94 ? -7.251 -0.276 -0.167 1.00 98.06 94 VAL A N 1
ATOM 717 C CA . VAL A 1 94 ? -7.926 0.705 -1.026 1.00 98.06 94 VAL A CA 1
ATOM 718 C C . VAL A 1 94 ? -7.001 1.084 -2.170 1.00 98.06 94 VAL A C 1
ATOM 720 O O . VAL A 1 94 ? -5.833 1.388 -1.932 1.00 98.06 94 VAL A O 1
ATOM 723 N N . MET A 1 95 ? -7.524 1.106 -3.393 1.00 97.62 95 MET A N 1
ATOM 724 C CA . MET A 1 95 ? -6.852 1.706 -4.545 1.00 97.62 95 MET A CA 1
ATOM 725 C C . MET A 1 95 ? -7.301 3.158 -4.683 1.00 97.62 95 MET A C 1
ATOM 727 O O . MET A 1 95 ? -8.498 3.433 -4.710 1.00 97.62 95 MET A O 1
ATOM 731 N N . ARG A 1 96 ? -6.353 4.096 -4.736 1.00 96.00 96 ARG A N 1
ATOM 732 C CA . ARG A 1 96 ? -6.620 5.519 -4.995 1.00 96.00 96 ARG A CA 1
ATOM 733 C C . ARG A 1 96 ? -5.539 6.052 -5.923 1.00 96.00 96 ARG A C 1
ATOM 735 O O . ARG A 1 96 ? -4.367 5.801 -5.656 1.00 96.00 96 ARG A O 1
ATOM 742 N N . GLN A 1 97 ? -5.926 6.735 -7.002 1.00 95.44 97 GLN A N 1
ATOM 743 C CA . GLN A 1 97 ? -4.984 7.252 -8.007 1.00 95.44 97 GLN A CA 1
ATOM 744 C C . GLN A 1 97 ? -3.938 6.195 -8.415 1.00 95.44 97 GLN A C 1
ATOM 746 O O . GLN A 1 97 ? -2.736 6.426 -8.314 1.00 95.44 97 GLN A O 1
ATOM 751 N N . GLU A 1 98 ? -4.413 4.988 -8.752 1.00 95.19 98 GLU A N 1
ATOM 752 C CA . GLU A 1 98 ? -3.580 3.849 -9.188 1.00 95.19 98 GLU A CA 1
ATOM 753 C C . GLU A 1 98 ? -2.539 3.360 -8.163 1.00 95.19 98 GLU A C 1
ATOM 755 O O . GLU A 1 98 ? -1.690 2.519 -8.457 1.00 95.19 98 GLU A O 1
ATOM 760 N N . ARG A 1 99 ? -2.617 3.831 -6.917 1.00 96.88 99 ARG A N 1
ATOM 761 C CA . ARG A 1 99 ? -1.734 3.427 -5.828 1.00 96.88 99 ARG A CA 1
ATOM 762 C C . ARG A 1 99 ? -2.515 2.656 -4.775 1.00 96.88 99 ARG A C 1
ATOM 764 O O . ARG A 1 99 ? -3.622 3.033 -4.388 1.00 96.88 99 ARG A O 1
ATOM 771 N N . LEU A 1 100 ? -1.922 1.564 -4.295 1.00 97.94 100 LEU A N 1
ATOM 772 C CA . LEU A 1 100 ? -2.521 0.733 -3.258 1.00 97.94 100 LEU A CA 1
ATOM 773 C C . LEU A 1 100 ? -2.185 1.299 -1.876 1.00 97.94 100 LEU A C 1
ATOM 775 O O . LEU A 1 100 ? -1.039 1.645 -1.575 1.00 97.94 100 LEU A O 1
ATOM 779 N N . TYR A 1 101 ? -3.185 1.333 -1.007 1.00 98.19 101 TYR A N 1
ATOM 780 C CA . TYR A 1 101 ? -3.077 1.779 0.374 1.00 98.19 101 TYR A CA 1
ATOM 781 C C . TYR A 1 101 ? -3.631 0.721 1.320 1.00 98.19 101 TYR A C 1
ATOM 783 O O . TYR A 1 101 ? -4.550 -0.023 0.982 1.00 98.19 101 TYR A O 1
ATOM 791 N N . VAL A 1 102 ? -3.101 0.698 2.542 1.00 98.50 102 VAL A N 1
ATOM 792 C CA . VAL A 1 102 ? -3.753 0.065 3.692 1.00 98.50 102 VAL A CA 1
ATOM 793 C C . VAL A 1 102 ? -4.200 1.174 4.623 1.00 98.50 102 VAL A C 1
ATOM 795 O O . VAL A 1 102 ? -3.368 1.934 5.125 1.00 98.50 102 VAL A O 1
ATOM 798 N N . ILE A 1 103 ? -5.504 1.262 4.858 1.00 97.50 103 ILE A N 1
ATOM 799 C CA . ILE A 1 103 ? -6.115 2.247 5.751 1.00 97.50 103 ILE A CA 1
ATOM 800 C C . ILE A 1 103 ? -6.632 1.525 6.993 1.00 97.50 103 ILE A C 1
ATOM 802 O O . ILE A 1 103 ? -7.054 0.373 6.939 1.00 97.50 103 ILE A O 1
ATOM 806 N N . CYS A 1 104 ? -6.555 2.200 8.136 1.00 97.62 104 CYS A N 1
ATOM 807 C CA . CYS A 1 104 ? -7.084 1.720 9.402 1.00 97.62 104 CYS A CA 1
ATOM 808 C C . CYS A 1 104 ? -7.662 2.912 10.170 1.00 97.62 104 CYS A C 1
ATOM 810 O O . CYS A 1 104 ? -6.989 3.939 10.299 1.00 97.62 104 CYS A O 1
ATOM 812 N N . LYS A 1 105 ? -8.904 2.780 10.652 1.00 94.75 105 LYS A N 1
ATOM 813 C CA . LYS A 1 105 ? -9.576 3.809 11.461 1.00 94.75 105 LYS A CA 1
ATOM 814 C C . LYS A 1 105 ? -9.184 3.713 12.937 1.00 94.75 105 LYS A C 1
ATOM 816 O O . LYS A 1 105 ? -8.986 4.740 13.568 1.00 94.75 105 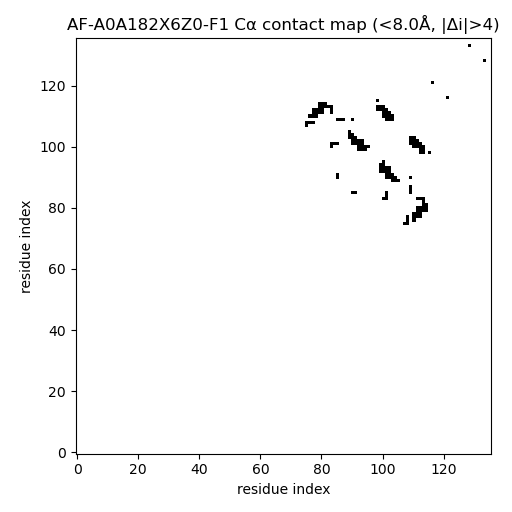LYS A O 1
ATOM 821 N N . THR A 1 106 ? -9.025 2.494 13.457 1.00 96.94 106 THR A N 1
ATOM 822 C CA . THR A 1 106 ? -8.692 2.240 14.868 1.00 96.94 106 THR A CA 1
ATOM 823 C C . THR A 1 106 ? -7.252 2.610 15.214 1.00 96.94 106 THR A C 1
ATOM 825 O O . THR A 1 106 ? -7.007 3.230 16.241 1.00 96.94 106 THR A O 1
ATOM 828 N N . HIS A 1 107 ? -6.289 2.275 14.348 1.00 95.50 107 HIS A N 1
ATOM 829 C CA . HIS A 1 107 ? -4.863 2.467 14.620 1.00 95.50 107 HIS A CA 1
ATOM 830 C C . HIS A 1 107 ? -4.180 3.263 13.494 1.00 95.50 107 HIS A C 1
ATOM 832 O O . HIS A 1 107 ? -3.817 2.687 12.459 1.00 95.50 107 HIS A O 1
ATOM 838 N N . PRO A 1 108 ? -3.912 4.570 13.675 1.00 93.69 108 PRO A N 1
ATOM 839 C CA . PRO A 1 108 ? -3.352 5.404 12.611 1.00 93.69 108 PRO A CA 1
ATOM 840 C C . PRO A 1 108 ? -1.924 4.988 12.212 1.00 93.69 108 PRO A C 1
ATOM 842 O O . PRO A 1 108 ? -1.539 5.149 11.056 1.00 93.69 108 PRO A O 1
ATOM 845 N N . ARG A 1 109 ? -1.177 4.313 13.102 1.00 94.69 109 ARG A N 1
ATOM 846 C CA . ARG A 1 109 ? 0.151 3.734 12.805 1.00 94.69 109 ARG A CA 1
ATOM 847 C C . ARG A 1 109 ? 0.132 2.577 11.794 1.00 94.69 109 ARG A C 1
ATOM 849 O O . ARG A 1 109 ? 1.194 2.146 11.341 1.00 94.69 109 ARG A O 1
ATOM 856 N N . HIS A 1 110 ? -1.037 2.027 11.457 1.00 97.38 110 HIS A N 1
ATOM 857 C CA . HIS A 1 110 ? -1.162 0.939 10.477 1.00 97.38 110 HIS A CA 1
ATOM 858 C C . HIS A 1 110 ? -1.286 1.431 9.034 1.00 97.38 110 HIS A C 1
ATOM 860 O O . HIS A 1 110 ? -1.205 0.604 8.121 1.00 97.38 110 HIS A O 1
ATOM 866 N N . LYS A 1 111 ? -1.443 2.746 8.832 1.00 97.31 111 LYS A N 1
ATOM 867 C CA . LYS A 1 111 ? -1.536 3.377 7.517 1.00 97.31 111 LYS A CA 1
ATOM 868 C C . LYS A 1 111 ? -0.272 3.102 6.700 1.00 97.31 111 LYS A C 1
ATOM 870 O O . LYS A 1 111 ? 0.836 3.478 7.089 1.00 97.31 111 LYS A O 1
ATOM 875 N N . GLN A 1 112 ? -0.430 2.422 5.569 1.00 98.19 112 GLN A N 1
ATOM 876 C CA . GLN A 1 112 ? 0.667 2.083 4.657 1.00 98.19 112 GLN A CA 1
ATOM 877 C C . GLN A 1 112 ? 0.312 2.477 3.222 1.00 98.19 112 GLN A C 1
ATOM 879 O O . GLN A 1 112 ? -0.860 2.456 2.852 1.00 98.19 112 GLN A O 1
ATOM 884 N N . MET A 1 113 ? 1.321 2.808 2.421 1.00 97.69 113 MET A N 1
ATOM 885 C CA . MET A 1 113 ? 1.177 3.104 0.991 1.00 97.69 113 MET A CA 1
ATOM 886 C C . MET A 1 113 ? 2.180 2.288 0.179 1.00 97.69 113 MET A C 1
ATOM 888 O O . MET A 1 113 ? 3.314 2.097 0.628 1.00 97.69 113 MET A O 1
ATOM 892 N N . SER A 1 114 ? 1.781 1.776 -0.987 1.00 97.81 114 SER A N 1
ATOM 893 C CA . SER A 1 114 ? 2.694 1.024 -1.853 1.00 97.81 114 SER A CA 1
ATOM 894 C C . SER A 1 114 ? 3.799 1.939 -2.380 1.00 97.81 114 SER A C 1
ATOM 896 O O . SER A 1 114 ? 3.612 3.149 -2.502 1.00 97.81 114 SER A O 1
ATOM 898 N N . MET A 1 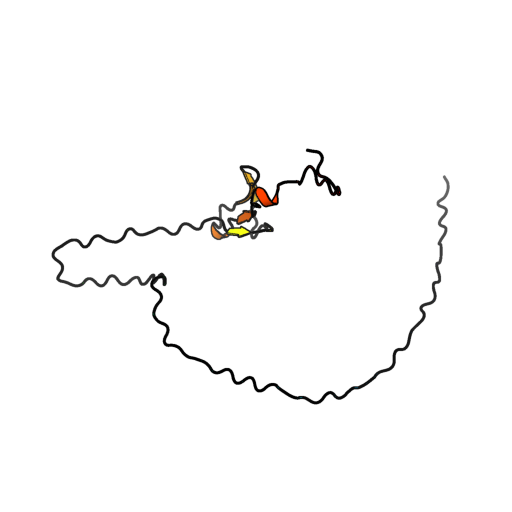115 ? 4.977 1.404 -2.673 1.00 96.75 115 MET A N 1
ATOM 899 C CA . MET A 1 115 ? 6.009 2.162 -3.385 1.00 96.75 115 MET A CA 1
ATOM 900 C C . MET A 1 115 ? 5.537 2.429 -4.825 1.00 96.75 115 MET A C 1
ATOM 902 O O . MET A 1 115 ? 5.103 1.489 -5.489 1.00 96.75 115 MET A O 1
ATOM 906 N N . LYS A 1 116 ? 5.625 3.675 -5.313 1.00 93.81 116 LYS A N 1
ATOM 907 C CA . LYS A 1 116 ? 5.488 3.970 -6.750 1.00 93.81 116 LYS A CA 1
ATOM 908 C C . LYS A 1 116 ? 6.888 3.911 -7.365 1.00 93.81 116 LYS A C 1
ATOM 910 O O . LYS A 1 116 ? 7.827 4.435 -6.768 1.00 93.81 116 LYS A O 1
ATOM 915 N N . LYS A 1 117 ? 7.035 3.249 -8.512 1.00 92.12 117 LYS A N 1
ATOM 916 C CA . LYS A 1 117 ? 8.267 3.341 -9.304 1.00 92.12 117 LYS A CA 1
ATOM 917 C C . LYS A 1 117 ? 8.340 4.733 -9.940 1.00 92.12 117 LYS A C 1
ATOM 919 O O . LYS A 1 117 ? 7.305 5.319 -10.241 1.00 92.12 117 LYS A O 1
ATOM 924 N N . HIS A 1 118 ? 9.544 5.263 -10.118 1.00 91.62 118 HIS A N 1
ATOM 925 C CA . HIS A 1 118 ? 9.726 6.473 -10.917 1.00 91.62 118 HIS A CA 1
ATOM 926 C C . HIS A 1 118 ? 9.374 6.195 -12.382 1.00 91.62 118 HIS A C 1
ATOM 928 O O . HIS A 1 118 ? 9.557 5.070 -12.843 1.00 91.62 118 HIS A O 1
ATOM 934 N N . ASP A 1 119 ? 8.900 7.209 -13.103 1.00 91.31 119 ASP A N 1
ATOM 935 C CA . ASP A 1 119 ? 8.329 7.023 -14.442 1.00 91.31 119 ASP A CA 1
ATOM 936 C C . ASP A 1 119 ? 9.358 6.457 -15.442 1.00 91.31 119 ASP A C 1
ATOM 938 O O . ASP A 1 119 ? 9.044 5.531 -16.187 1.00 91.31 119 ASP A O 1
ATOM 942 N N . HIS A 1 120 ? 10.624 6.885 -15.359 1.00 90.69 120 HIS A N 1
ATOM 943 C CA . HIS A 1 120 ? 11.716 6.328 -16.173 1.00 90.69 120 HIS A CA 1
ATOM 944 C C . HIS A 1 120 ? 11.948 4.824 -15.934 1.00 90.69 120 HIS A C 1
ATOM 946 O O . HIS A 1 120 ? 12.328 4.106 -16.851 1.00 90.69 120 HIS A O 1
ATOM 952 N N . ASN A 1 121 ? 11.650 4.317 -14.731 1.00 89.50 121 ASN A N 1
ATOM 953 C CA . ASN A 1 121 ? 11.742 2.889 -14.394 1.00 89.50 121 ASN A CA 1
ATOM 954 C C . ASN A 1 121 ? 10.516 2.084 -14.853 1.00 89.50 121 ASN A C 1
ATOM 956 O O . ASN A 1 121 ? 10.426 0.883 -14.582 1.00 89.50 121 ASN A O 1
ATOM 960 N N . THR A 1 122 ? 9.539 2.747 -15.470 1.00 88.06 122 THR A N 1
ATOM 961 C CA . THR A 1 122 ? 8.348 2.125 -16.059 1.00 88.06 122 THR A CA 1
ATOM 962 C C . THR A 1 122 ? 8.298 2.248 -17.577 1.00 88.06 122 THR A C 1
ATOM 964 O O . THR A 1 122 ? 7.427 1.638 -18.190 1.00 88.06 122 THR A O 1
ATOM 967 N N . TRP A 1 123 ? 9.217 2.999 -18.190 1.00 89.12 123 TRP A N 1
ATOM 968 C CA . TRP A 1 123 ? 9.295 3.109 -19.641 1.00 89.12 123 TRP A CA 1
ATOM 969 C C . TRP A 1 123 ? 9.725 1.774 -20.247 1.00 89.12 123 TRP A C 1
ATOM 971 O O . TRP A 1 123 ? 10.734 1.188 -19.855 1.00 89.12 123 TRP A O 1
ATOM 981 N N . ILE A 1 124 ? 8.935 1.289 -21.200 1.00 85.12 124 ILE A N 1
ATOM 982 C CA . ILE A 1 124 ? 9.287 0.135 -22.023 1.00 85.12 124 ILE A CA 1
ATOM 983 C C . ILE A 1 124 ? 10.093 0.682 -23.199 1.00 85.12 124 ILE A C 1
ATOM 985 O O . ILE A 1 124 ? 9.615 1.569 -23.903 1.00 85.12 124 ILE A O 1
ATOM 989 N N . LEU A 1 125 ? 11.313 0.179 -23.402 1.00 84.94 125 LEU A N 1
ATOM 990 C CA . LEU A 1 125 ? 12.097 0.508 -24.589 1.00 84.94 125 LEU A CA 1
ATOM 991 C C . LEU A 1 125 ? 11.377 -0.073 -25.813 1.00 84.94 125 LEU A C 1
ATOM 993 O O . LEU A 1 125 ? 11.299 -1.290 -25.959 1.00 84.94 125 LEU A O 1
ATOM 997 N N . THR A 1 126 ? 10.794 0.795 -26.637 1.00 85.19 126 THR A N 1
ATOM 998 C CA . THR A 1 126 ? 9.932 0.401 -27.760 1.00 85.19 126 THR A CA 1
ATOM 999 C C . THR A 1 126 ? 10.714 -0.081 -28.978 1.00 85.19 126 THR A C 1
ATOM 1001 O O . THR A 1 126 ? 10.228 -0.952 -29.690 1.00 85.19 126 THR A O 1
ATOM 1004 N N . ASP A 1 127 ? 11.920 0.445 -29.198 1.00 80.75 127 ASP A N 1
ATOM 1005 C CA . ASP A 1 127 ? 12.837 -0.008 -30.243 1.00 80.75 127 ASP A CA 1
ATOM 1006 C C . ASP A 1 127 ? 14.278 -0.004 -29.712 1.00 80.75 127 ASP A C 1
ATOM 1008 O O . ASP A 1 127 ? 14.710 0.913 -29.008 1.00 80.75 127 ASP A O 1
ATOM 1012 N N . ALA A 1 128 ? 15.009 -1.063 -30.042 1.00 76.06 128 ALA A N 1
ATOM 1013 C CA . ALA A 1 128 ? 16.417 -1.251 -29.745 1.00 76.06 128 ALA A CA 1
ATOM 1014 C C . ALA A 1 128 ? 17.108 -1.781 -31.006 1.00 76.06 128 ALA A C 1
ATOM 1016 O O . ALA A 1 128 ? 17.450 -2.960 -31.107 1.00 76.06 128 ALA A O 1
ATOM 1017 N N . THR A 1 129 ? 17.311 -0.916 -31.995 1.00 76.81 129 THR A N 1
ATOM 1018 C CA . THR A 1 129 ? 18.008 -1.296 -33.224 1.00 76.81 129 THR A CA 1
ATOM 1019 C C . THR A 1 129 ? 19.508 -1.454 -32.947 1.00 76.81 129 THR A C 1
ATOM 1021 O O . THR A 1 129 ? 20.229 -0.475 -32.750 1.00 76.81 129 THR A O 1
ATOM 1024 N N . GLN A 1 130 ? 19.999 -2.697 -32.930 1.00 72.62 130 GLN A N 1
ATOM 1025 C CA . GLN A 1 130 ? 21.432 -3.016 -32.911 1.00 72.62 130 GLN A CA 1
ATOM 1026 C C . GLN A 1 130 ? 21.916 -3.266 -34.345 1.00 72.62 130 GLN A C 1
ATOM 1028 O O . GLN A 1 130 ? 22.069 -4.402 -34.782 1.00 72.62 130 GLN A O 1
ATOM 1033 N N . GLY A 1 131 ? 22.099 -2.192 -35.111 1.00 74.19 131 GLY A N 1
ATOM 1034 C CA . GLY A 1 131 ? 22.656 -2.239 -36.466 1.00 74.19 131 GLY A CA 1
ATOM 1035 C C . GLY A 1 131 ? 24.066 -1.655 -36.513 1.00 74.19 131 GLY A C 1
ATOM 1036 O O . GLY A 1 131 ? 24.392 -0.758 -35.737 1.00 74.19 131 GLY A O 1
ATOM 1037 N N . LYS A 1 132 ? 24.908 -2.121 -37.448 1.00 80.19 132 LYS A N 1
ATOM 1038 C CA . LYS A 1 132 ? 26.235 -1.516 -37.697 1.00 80.19 132 LYS A CA 1
ATOM 1039 C C . LYS A 1 132 ? 26.126 -0.058 -38.173 1.00 80.19 132 LYS A C 1
ATOM 1041 O O . LYS A 1 132 ? 27.023 0.737 -37.919 1.00 80.19 132 LYS A O 1
ATOM 1046 N N . ALA A 1 133 ? 25.020 0.281 -38.830 1.00 76.75 133 ALA A N 1
ATOM 1047 C CA . ALA A 1 133 ? 24.631 1.640 -39.179 1.00 76.75 133 ALA A CA 1
ATOM 1048 C C . ALA A 1 133 ? 23.235 1.920 -38.609 1.00 76.75 133 ALA A C 1
ATOM 1050 O O . ALA A 1 133 ? 22.379 1.031 -38.592 1.00 76.75 133 ALA A O 1
ATOM 1051 N N . ARG A 1 134 ? 23.017 3.144 -38.120 1.00 76.44 134 ARG A N 1
ATOM 1052 C CA . ARG A 1 134 ? 21.700 3.616 -37.677 1.00 76.44 134 ARG A CA 1
ATOM 1053 C C . ARG A 1 134 ? 20.933 4.066 -38.923 1.00 76.44 134 ARG A C 1
ATOM 1055 O O . ARG A 1 134 ? 21.539 4.669 -39.794 1.00 76.44 134 ARG A O 1
ATOM 1062 N N . ALA A 1 135 ? 19.645 3.748 -39.019 1.00 71.19 135 ALA A N 1
ATOM 1063 C CA . ALA A 1 135 ? 18.844 3.956 -40.232 1.00 71.19 135 ALA A CA 1
ATOM 1064 C C . ALA A 1 135 ? 18.433 5.426 -40.503 1.00 71.19 135 ALA A C 1
ATOM 1066 O O . ALA A 1 135 ? 17.381 5.649 -41.097 1.00 71.19 135 ALA A O 1
ATOM 1067 N N . TRP A 1 136 ? 19.217 6.408 -40.041 1.00 73.06 136 TRP A N 1
ATOM 1068 C CA . TRP A 1 136 ? 19.034 7.820 -40.396 1.00 73.06 136 TRP A CA 1
ATOM 1069 C C . TRP A 1 136 ? 20.056 8.247 -41.444 1.00 73.06 136 TRP A C 1
ATOM 1071 O O . TRP A 1 136 ? 21.203 7.752 -41.377 1.00 73.06 136 TRP A O 1
#

InterPro domains:
  IPR000473 Large ribosomal subunit protein bL36 [MF_00251] (78-115)
  IPR000473 Large ribosomal subunit protein bL36 [PF00444] (78-114)
  IPR000473 Large ribosomal subunit protein bL36 [TIGR01022] (79-112)
  IPR035977 Large ribosomal subunit protein bL36 superfamily [SSF57840] (78-113)
  IPR052143 Mitochondrial Large Ribosomal Subunit bL36m [PTHR46909] (9-115)

Foldseek 3Di:
DDDDDDDDDDDDDDDDDDDDDDDDDPDDDDDPPPPPPPPPDPDDPDPPPPPPDPDDPPDPDDPDPDPDDPPDDPDDDAAEDQDADQPDPQWDWDQDPNWIWTDHPVDRNNTYTYDDDDVVVVDDPPDDDPDPDDPD